Protein AF-A0A0U5CYC3-F1 (afdb_monomer_lite)

Secondary structure (DSSP, 8-state):
--STTSTTTGGGGS------------------------------------------S-PPPSS-SS-GGG---------HHHHHHHHHIIIIIIHHHHHHTT-----HHHHHHHHHHHHHH-HHHHHHHHHHHHHH-

Structure (mmCIF, N/CA/C/O backbone):
data_AF-A0A0U5CYC3-F1
#
_entry.id   AF-A0A0U5CYC3-F1
#
loop_
_atom_site.group_PDB
_atom_site.id
_atom_site.type_symbol
_atom_site.label_atom_id
_atom_site.label_alt_id
_atom_site.label_comp_id
_atom_site.label_asym_id
_atom_site.label_entity_id
_atom_site.label_seq_id
_atom_site.pdbx_PDB_ins_code
_atom_site.Cartn_x
_atom_site.Cartn_y
_atom_site.Cartn_z
_atom_site.occupancy
_atom_site.B_iso_or_equiv
_atom_site.auth_seq_id
_atom_site.auth_comp_id
_atom_site.auth_asym_id
_atom_site.auth_atom_id
_atom_site.pdbx_PDB_model_num
ATOM 1 N N . MET A 1 1 ? 48.737 21.203 26.910 1.00 47.34 1 MET A N 1
ATOM 2 C CA . MET A 1 1 ? 47.838 21.529 25.785 1.00 47.34 1 MET A CA 1
ATOM 3 C C . MET A 1 1 ? 46.662 20.563 25.917 1.00 47.34 1 MET A C 1
ATOM 5 O O . MET A 1 1 ? 46.818 19.430 25.507 1.00 47.34 1 MET A O 1
ATOM 9 N N . GLY A 1 2 ? 45.576 20.788 26.654 1.00 47.88 2 GLY A N 1
ATOM 10 C CA . GLY A 1 2 ? 44.875 21.997 27.093 1.00 47.88 2 GLY A CA 1
ATOM 11 C C . GLY A 1 2 ? 43.436 21.852 26.578 1.00 47.88 2 GLY A C 1
ATOM 12 O O . GLY A 1 2 ? 43.182 22.268 25.459 1.00 47.88 2 GLY A O 1
ATOM 13 N N . PHE A 1 3 ? 42.560 21.169 27.328 1.00 54.91 3 PHE A N 1
ATOM 14 C CA . PHE A 1 3 ? 41.141 20.923 26.989 1.00 54.91 3 PHE A CA 1
ATOM 15 C C . PHE A 1 3 ? 40.224 22.101 27.403 1.00 54.91 3 PHE A C 1
ATOM 17 O O . PHE A 1 3 ? 39.009 21.955 27.438 1.00 54.91 3 PHE A O 1
ATOM 24 N N . ASP A 1 4 ? 40.805 23.266 27.699 1.00 60.38 4 ASP A N 1
ATOM 25 C CA . ASP A 1 4 ? 40.135 24.472 28.212 1.00 60.38 4 ASP A CA 1
ATOM 26 C C . ASP A 1 4 ? 39.399 25.321 27.151 1.00 60.38 4 ASP A C 1
ATOM 28 O O . ASP A 1 4 ? 38.759 26.304 27.502 1.00 60.38 4 ASP A O 1
ATOM 32 N N . ASP A 1 5 ? 39.467 24.988 25.857 1.00 59.94 5 ASP A N 1
ATOM 33 C CA . ASP A 1 5 ? 38.936 25.866 24.788 1.00 59.94 5 ASP A CA 1
ATOM 34 C C . ASP A 1 5 ? 37.499 25.528 24.330 1.00 59.94 5 ASP A C 1
ATOM 36 O O . ASP A 1 5 ? 36.945 26.185 23.455 1.00 59.94 5 ASP A O 1
ATOM 40 N N . LEU A 1 6 ? 36.859 24.505 24.913 1.00 55.47 6 LEU A N 1
ATOM 41 C CA . LEU A 1 6 ? 35.467 24.136 24.588 1.00 55.47 6 LEU A CA 1
ATOM 42 C C . LEU A 1 6 ? 34.425 24.794 25.509 1.00 55.47 6 LEU A C 1
ATOM 44 O O . LEU A 1 6 ? 33.281 24.965 25.098 1.00 55.47 6 LEU A O 1
ATOM 48 N N . GLU A 1 7 ? 34.811 25.226 26.711 1.00 56.22 7 GLU A N 1
ATOM 49 C CA . GLU A 1 7 ? 33.903 25.863 27.682 1.00 56.22 7 GLU A CA 1
ATOM 50 C C . GLU A 1 7 ? 33.630 27.347 27.349 1.00 56.22 7 GLU A C 1
ATOM 52 O O . GLU A 1 7 ? 32.586 27.902 27.693 1.00 56.22 7 GLU A O 1
ATOM 57 N N . ALA A 1 8 ? 34.522 27.988 26.584 1.00 57.00 8 ALA A N 1
ATOM 58 C CA . ALA A 1 8 ? 34.384 29.388 26.174 1.00 57.00 8 ALA A CA 1
ATOM 59 C C . ALA A 1 8 ? 33.273 29.623 25.128 1.00 57.00 8 ALA A C 1
ATOM 61 O O . ALA A 1 8 ? 32.758 30.736 25.012 1.00 57.00 8 ALA A O 1
ATOM 62 N N . ALA A 1 9 ? 32.869 28.591 24.378 1.00 56.56 9 ALA A N 1
ATOM 63 C CA . ALA A 1 9 ? 31.814 28.716 23.371 1.00 56.56 9 ALA A CA 1
ATOM 64 C C . ALA A 1 9 ? 30.399 28.741 23.984 1.00 56.56 9 ALA A C 1
ATOM 66 O O . ALA A 1 9 ? 29.501 29.375 23.421 1.00 56.56 9 ALA A O 1
ATOM 67 N N . GLU A 1 10 ? 30.196 28.117 25.149 1.00 55.03 10 GLU A N 1
ATOM 68 C CA . GLU A 1 10 ? 28.875 28.027 25.790 1.00 55.03 10 GLU A CA 1
ATOM 69 C C . GLU A 1 10 ? 28.489 29.294 26.572 1.00 55.03 10 GLU A C 1
ATOM 71 O O . GLU A 1 10 ? 27.309 29.633 26.644 1.00 55.03 10 GLU A O 1
ATOM 76 N N . GLN A 1 11 ? 29.458 30.073 27.064 1.00 54.09 11 GLN A N 1
ATOM 77 C CA . GLN A 1 11 ? 29.188 31.295 27.843 1.00 54.09 11 GLN A CA 1
ATOM 78 C C . GLN A 1 11 ? 28.727 32.501 27.001 1.00 54.09 11 GLN A C 1
ATOM 80 O O . GLN A 1 11 ? 28.305 33.512 27.552 1.00 54.09 11 GLN A O 1
ATOM 85 N N . SER A 1 12 ? 28.747 32.415 25.665 1.00 52.41 12 SER A N 1
ATOM 86 C CA . SER A 1 12 ? 28.387 33.541 24.781 1.00 52.41 12 SER A CA 1
ATOM 87 C C . SER A 1 12 ? 26.890 33.675 24.452 1.00 52.41 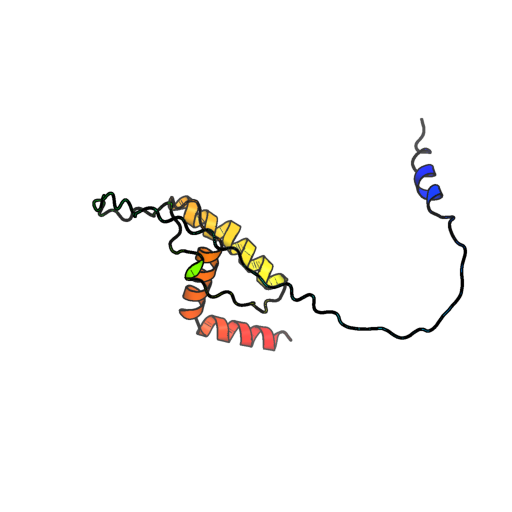12 SER A C 1
ATOM 89 O O . SER A 1 12 ? 26.505 34.590 23.724 1.00 52.41 12 SER A O 1
ATOM 91 N N . ARG A 1 13 ? 26.027 32.787 24.969 1.00 52.16 13 ARG A N 1
ATOM 92 C CA . ARG A 1 13 ? 24.574 32.806 24.693 1.00 52.16 13 ARG A CA 1
ATOM 93 C C . ARG A 1 13 ? 23.695 33.244 25.869 1.00 52.16 13 ARG A C 1
ATOM 95 O O . ARG A 1 13 ? 22.485 33.314 25.689 1.00 52.16 13 ARG A O 1
ATOM 102 N N . ALA A 1 14 ? 24.273 33.534 27.035 1.00 55.47 14 ALA A N 1
ATOM 103 C CA . ALA A 1 14 ? 23.509 33.703 28.274 1.00 55.47 14 ALA A CA 1
ATOM 104 C C . ALA A 1 14 ? 23.123 35.150 28.644 1.00 55.47 14 ALA A C 1
ATOM 106 O O . ALA A 1 14 ? 22.411 35.321 29.622 1.00 55.47 14 ALA A O 1
ATOM 107 N N . ASP A 1 15 ? 23.503 36.177 27.875 1.00 49.62 15 ASP A N 1
ATOM 108 C CA . ASP A 1 15 ? 23.196 37.574 28.232 1.00 49.62 15 ASP A CA 1
ATOM 109 C C . ASP A 1 15 ? 22.600 38.363 27.056 1.00 49.62 15 ASP A C 1
ATOM 111 O O . ASP A 1 15 ? 23.293 39.103 26.353 1.00 49.62 15 ASP A O 1
ATOM 115 N N . ARG A 1 16 ? 21.287 38.204 26.848 1.00 50.62 16 ARG A N 1
ATOM 116 C CA . ARG A 1 16 ? 20.398 39.223 26.255 1.00 50.62 16 ARG A CA 1
ATOM 117 C C . ARG A 1 16 ? 18.989 39.084 26.842 1.00 50.62 16 ARG A C 1
ATOM 119 O O . ARG A 1 16 ? 18.065 38.677 26.146 1.00 50.62 16 ARG A O 1
ATOM 126 N N . ASP A 1 17 ? 18.849 39.443 28.110 1.00 49.03 17 ASP A N 1
ATOM 127 C CA . ASP A 1 17 ? 17.580 39.909 28.675 1.00 49.03 17 ASP A CA 1
ATOM 128 C C . ASP A 1 17 ? 17.522 41.441 28.534 1.00 49.03 17 ASP A C 1
ATOM 130 O O . ASP A 1 17 ? 18.517 42.090 28.852 1.00 49.03 17 ASP A O 1
ATOM 134 N N . ASP A 1 18 ? 16.412 42.001 28.026 1.00 46.12 18 ASP A N 1
ATOM 135 C CA . ASP A 1 18 ? 15.698 43.145 28.646 1.00 46.12 18 ASP A CA 1
ATOM 136 C C . ASP A 1 18 ? 14.386 43.489 27.884 1.00 46.12 18 ASP A C 1
ATOM 138 O O . ASP A 1 18 ? 14.383 44.119 26.826 1.00 46.12 18 ASP A O 1
ATOM 142 N N . GLU A 1 19 ? 13.282 42.958 28.415 1.00 49.22 19 GLU A N 1
ATOM 143 C CA . GLU A 1 19 ? 11.947 43.541 28.672 1.00 49.22 19 GLU A CA 1
ATOM 144 C C . GLU A 1 19 ? 11.371 44.691 27.800 1.00 49.22 19 GLU A C 1
ATOM 146 O O . GLU A 1 19 ? 11.870 45.815 27.788 1.00 49.22 19 GLU A O 1
ATOM 151 N N . SER A 1 20 ? 10.147 44.500 27.267 1.00 40.47 20 SER A N 1
ATOM 152 C CA . SER A 1 20 ? 9.128 45.570 27.294 1.00 40.47 20 SER A CA 1
ATOM 153 C C . SER A 1 20 ? 7.679 45.082 27.116 1.00 40.47 20 SER A C 1
ATOM 155 O O . SER A 1 20 ? 7.290 44.623 26.049 1.00 40.47 20 SER A O 1
ATOM 157 N N . SER A 1 21 ? 6.898 45.302 28.179 1.00 42.78 21 SER A N 1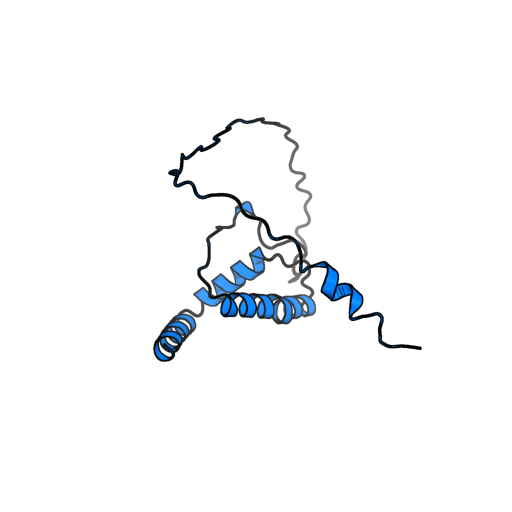
ATOM 158 C CA . SER A 1 21 ? 5.520 45.821 28.219 1.00 42.78 21 SER A CA 1
ATOM 159 C C . SER A 1 21 ? 4.371 45.067 27.531 1.00 42.78 21 SER A C 1
ATOM 161 O O . SER A 1 21 ? 4.325 44.872 26.323 1.00 42.78 21 SER A O 1
ATOM 163 N N . GLY A 1 22 ? 3.345 44.780 28.340 1.00 45.22 22 GLY A N 1
ATOM 164 C CA . GLY A 1 22 ? 2.071 44.207 27.919 1.00 45.22 22 GLY A CA 1
ATOM 165 C C . GLY A 1 22 ? 1.218 45.094 27.006 1.00 45.22 22 GLY A C 1
ATOM 166 O O . GLY A 1 22 ? 1.406 46.307 26.906 1.00 45.22 22 GLY A O 1
ATOM 167 N N . GLY A 1 23 ? 0.233 44.443 26.390 1.00 40.00 23 GLY A N 1
ATOM 168 C CA . GLY A 1 23 ? -0.794 45.054 25.557 1.00 40.00 23 GLY A CA 1
ATOM 169 C C . GLY A 1 23 ? -1.710 43.985 24.966 1.00 40.00 23 GLY A C 1
ATOM 170 O O . GLY A 1 23 ? -1.372 43.353 23.975 1.00 40.00 23 GLY A O 1
ATOM 171 N N . ASP A 1 24 ? -2.850 43.782 25.617 1.00 50.78 24 ASP A N 1
ATOM 172 C CA . ASP A 1 24 ? -4.057 43.162 25.070 1.00 50.78 24 ASP A CA 1
ATOM 173 C C . ASP A 1 24 ? -4.494 43.915 23.799 1.00 50.78 24 ASP A C 1
ATOM 175 O O . ASP A 1 24 ? -4.813 45.098 23.903 1.00 50.78 24 ASP A O 1
ATOM 179 N N . VAL A 1 25 ? -4.471 43.268 22.621 1.00 52.56 25 VAL A N 1
ATOM 180 C CA . VAL A 1 25 ? -5.257 43.677 21.440 1.00 52.56 25 VAL A CA 1
ATOM 181 C C . VAL A 1 25 ? -5.627 42.450 20.585 1.00 52.56 25 VAL A C 1
ATOM 183 O O . VAL A 1 25 ? -4.773 41.755 20.044 1.00 52.56 25 VAL A O 1
ATOM 186 N N . GLU A 1 26 ? -6.938 42.234 20.525 1.00 48.91 26 GLU A N 1
ATOM 187 C CA . GLU A 1 26 ? -7.816 41.500 19.598 1.00 48.91 26 GLU A CA 1
ATOM 188 C C . GLU A 1 26 ? -7.282 41.160 18.175 1.00 48.91 26 GLU A C 1
ATOM 190 O O . GLU A 1 26 ? -6.510 41.933 17.604 1.00 48.91 26 GLU A O 1
ATOM 195 N N . PRO A 1 27 ? -7.724 40.043 17.548 1.00 56.12 27 PRO A N 1
ATOM 196 C CA . PRO A 1 27 ? -7.312 39.667 16.194 1.00 56.12 27 PRO A CA 1
ATOM 197 C C . PRO A 1 27 ? -8.178 40.339 15.110 1.00 56.12 27 PRO A C 1
ATOM 199 O O . PRO A 1 27 ? -9.403 40.240 15.180 1.00 56.12 27 PRO A O 1
ATOM 202 N N . PRO A 1 28 ? -7.583 40.911 14.047 1.00 49.06 28 PRO A N 1
ATOM 203 C CA . PRO A 1 28 ? -8.268 41.117 12.775 1.00 49.06 28 PRO A CA 1
ATOM 204 C C . PRO A 1 28 ? -7.734 40.117 11.732 1.00 49.06 28 PRO A C 1
ATOM 206 O O . PRO A 1 28 ? -6.531 39.942 11.572 1.00 49.06 28 PRO A O 1
ATOM 209 N N . GLU A 1 29 ? -8.577 39.229 11.218 1.00 42.53 29 GLU A N 1
ATOM 210 C CA . GLU A 1 29 ? -9.419 39.384 10.021 1.00 42.53 29 GLU A CA 1
ATOM 211 C C . GLU A 1 29 ? -8.796 38.718 8.781 1.00 42.53 29 GLU A C 1
ATOM 213 O O . GLU A 1 29 ? -7.721 39.049 8.297 1.00 42.53 29 GLU A O 1
ATOM 218 N N . THR A 1 30 ? -9.542 37.720 8.319 1.00 49.53 30 THR A N 1
ATOM 219 C CA . THR A 1 30 ? -9.548 37.030 7.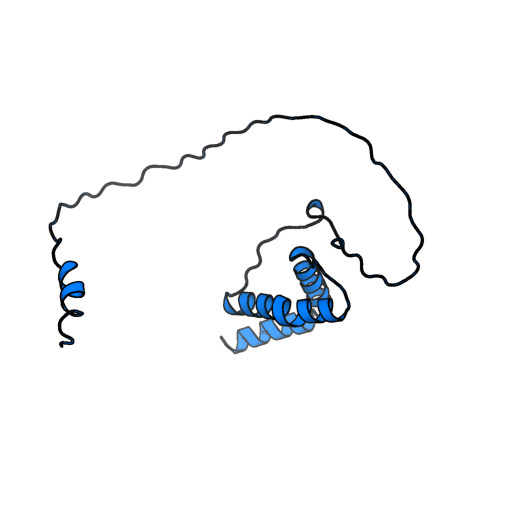034 1.00 49.53 30 THR A CA 1
ATOM 220 C C . THR A 1 30 ? -9.265 37.932 5.827 1.00 49.53 30 THR A C 1
ATOM 222 O O . THR A 1 30 ? -10.012 38.875 5.587 1.00 49.53 30 THR A O 1
ATOM 225 N N . GLU A 1 31 ? -8.334 37.526 4.962 1.00 51.41 31 GLU A N 1
ATOM 226 C CA . GLU A 1 31 ? -8.341 37.904 3.542 1.00 51.41 31 GLU A CA 1
ATOM 227 C C . GLU A 1 31 ? -8.181 36.646 2.667 1.00 51.41 31 GLU A C 1
ATOM 229 O O . GLU A 1 31 ? -7.168 35.950 2.768 1.00 51.41 31 GLU A O 1
ATOM 234 N N . PRO A 1 32 ? -9.169 36.305 1.817 1.00 50.62 32 PRO A N 1
ATOM 235 C CA . PRO A 1 32 ? -8.984 35.352 0.736 1.00 50.62 32 PRO A CA 1
ATOM 236 C C . PRO A 1 32 ? -8.497 36.105 -0.509 1.00 50.62 32 PRO A C 1
ATOM 238 O O . PRO A 1 32 ? -9.296 36.765 -1.176 1.00 50.62 32 PRO A O 1
ATOM 241 N N . ASP A 1 33 ? -7.213 35.994 -0.863 1.00 39.19 33 ASP A N 1
ATOM 242 C CA . ASP A 1 33 ? -6.761 36.462 -2.179 1.00 39.19 33 ASP A CA 1
ATOM 243 C C . ASP A 1 33 ? -7.134 35.424 -3.241 1.00 39.19 33 ASP A C 1
ATOM 245 O O . ASP A 1 33 ? -6.443 34.440 -3.511 1.00 39.19 33 ASP A O 1
ATOM 249 N N . ALA A 1 34 ? -8.325 35.632 -3.790 1.00 49.38 34 ALA A N 1
ATOM 250 C CA . ALA A 1 34 ? -8.748 35.065 -5.047 1.00 49.38 34 ALA A CA 1
ATOM 251 C C . ALA A 1 34 ? -8.231 35.956 -6.182 1.00 49.38 34 ALA A C 1
ATOM 253 O O . ALA A 1 34 ? -8.890 36.923 -6.565 1.00 49.38 34 ALA A O 1
ATOM 254 N N . THR A 1 35 ? -7.115 35.577 -6.799 1.00 50.97 35 THR A N 1
ATOM 255 C CA . THR A 1 35 ? -6.7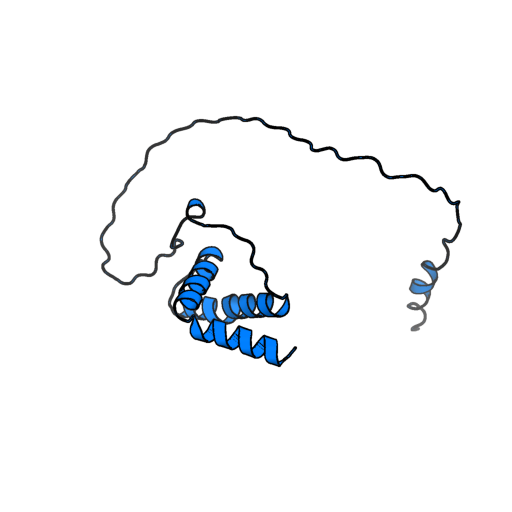57 36.049 -8.140 1.00 50.97 35 THR A CA 1
ATOM 256 C C . THR A 1 35 ? -6.845 34.909 -9.151 1.00 50.97 35 THR A C 1
ATOM 258 O O . THR A 1 35 ? -5.959 34.088 -9.362 1.00 50.97 35 THR A O 1
ATOM 261 N N . ARG A 1 36 ? -8.027 34.876 -9.765 1.00 45.31 36 ARG A N 1
ATOM 262 C CA . ARG A 1 36 ? -8.410 34.179 -10.991 1.00 45.31 36 ARG A CA 1
ATOM 263 C C . ARG A 1 36 ? -7.870 34.939 -12.209 1.00 45.31 36 ARG A C 1
ATOM 265 O O . ARG A 1 36 ? -8.095 36.142 -12.267 1.00 45.31 36 ARG A O 1
ATOM 272 N N . SER A 1 37 ? -7.289 34.209 -13.170 1.00 42.28 37 SER A N 1
ATOM 273 C CA . SER A 1 37 ? -7.411 34.315 -14.652 1.00 42.28 37 SER A CA 1
ATOM 274 C C . SER A 1 37 ? -6.072 34.033 -15.351 1.00 42.28 37 SER A C 1
ATOM 276 O O . SER A 1 37 ? -5.103 34.734 -15.106 1.00 42.28 37 SER A O 1
ATOM 278 N N . THR A 1 38 ? -5.915 32.886 -16.025 1.00 44.12 38 THR A N 1
ATOM 279 C CA . THR A 1 38 ? -6.249 32.553 -17.439 1.00 44.12 38 THR A CA 1
ATOM 280 C C . THR A 1 38 ? -5.333 33.192 -18.482 1.00 44.12 38 THR A C 1
ATOM 282 O O . THR A 1 38 ? -5.544 34.347 -18.827 1.00 44.12 38 THR A O 1
ATOM 285 N N . ASP A 1 39 ? -4.447 32.370 -19.043 1.00 38.19 39 ASP A N 1
ATOM 286 C CA . ASP A 1 39 ? -3.945 32.386 -20.429 1.00 38.19 39 ASP A CA 1
ATOM 287 C C . ASP A 1 39 ? -3.459 30.933 -20.662 1.00 38.19 39 ASP A C 1
ATOM 289 O O . ASP A 1 39 ? -2.616 30.459 -19.908 1.00 38.19 39 ASP A O 1
ATOM 293 N N . ALA A 1 40 ? -4.113 30.030 -21.399 1.00 47.50 40 ALA A N 1
ATOM 294 C CA . ALA A 1 40 ? -4.674 30.070 -22.751 1.00 47.50 40 ALA A CA 1
ATOM 295 C C . ALA A 1 40 ? -3.624 30.202 -23.868 1.00 47.50 40 ALA A C 1
ATOM 297 O O . ALA A 1 40 ? -3.806 30.998 -24.779 1.00 47.50 40 ALA A O 1
ATOM 298 N N . ASP A 1 41 ? -2.596 29.347 -23.851 1.00 39.84 41 ASP A N 1
ATOM 299 C CA . ASP A 1 41 ? -1.808 29.059 -25.053 1.00 39.84 41 ASP A CA 1
ATOM 300 C C . ASP A 1 41 ? -2.237 27.726 -25.680 1.00 39.84 41 ASP A C 1
ATOM 302 O O . ASP A 1 41 ? -1.954 26.625 -25.204 1.00 39.84 41 ASP A O 1
ATOM 306 N N . ASP A 1 42 ? -2.985 27.903 -26.762 1.00 45.22 42 ASP A N 1
ATOM 307 C CA . ASP A 1 42 ? -3.349 26.953 -27.798 1.00 45.22 42 ASP A CA 1
ATOM 308 C C . ASP A 1 42 ? -2.128 26.689 -28.693 1.00 45.22 42 ASP A C 1
ATOM 310 O O . ASP A 1 42 ? -1.595 27.609 -29.315 1.00 45.22 42 ASP A O 1
ATOM 314 N N . ALA A 1 43 ? -1.684 25.435 -28.782 1.00 45.72 43 ALA A N 1
ATOM 315 C CA . ALA A 1 43 ? -0.867 24.981 -29.902 1.00 45.72 43 ALA A CA 1
ATOM 316 C C . ALA A 1 43 ? -1.040 23.473 -30.113 1.00 45.72 43 ALA A C 1
ATOM 318 O O . ALA A 1 43 ? -0.367 22.637 -29.514 1.00 45.72 43 ALA A O 1
ATOM 319 N N . ALA A 1 44 ? -1.972 23.146 -31.002 1.00 47.12 44 ALA A N 1
ATOM 320 C CA . ALA A 1 44 ? -2.146 21.829 -31.589 1.00 47.12 44 ALA A CA 1
ATOM 321 C C . ALA A 1 44 ? -0.861 21.321 -32.274 1.00 47.12 44 ALA A C 1
ATOM 323 O O . ALA A 1 44 ? -0.221 22.064 -33.021 1.00 47.12 44 ALA A O 1
ATOM 324 N N . SER A 1 45 ? -0.545 20.032 -32.113 1.00 44.41 45 SER A N 1
ATOM 325 C CA . SER A 1 45 ? 0.193 19.231 -33.103 1.00 44.41 45 SER A CA 1
ATOM 326 C C . SER A 1 45 ? -0.034 17.728 -32.876 1.00 44.41 45 SER A C 1
ATOM 328 O O . SER A 1 45 ? 0.464 17.153 -31.919 1.00 44.41 45 SER A O 1
ATOM 330 N N . ASP A 1 46 ? -0.863 17.177 -33.766 1.00 43.12 46 ASP A N 1
ATOM 331 C CA . ASP A 1 46 ? -0.964 15.821 -34.338 1.00 43.12 46 ASP A CA 1
ATOM 332 C C . ASP A 1 46 ? -0.386 14.582 -33.597 1.00 43.12 46 ASP A C 1
ATOM 334 O O . ASP A 1 46 ? 0.803 14.548 -33.272 1.00 43.12 46 ASP A O 1
ATOM 338 N N . PRO A 1 47 ? -1.176 13.497 -33.431 1.00 44.66 47 PRO A N 1
ATOM 339 C CA . PRO A 1 47 ? -0.690 12.225 -32.913 1.00 44.66 47 PRO A CA 1
ATOM 340 C C . PRO A 1 47 ? 0.015 11.422 -34.017 1.00 44.66 47 PRO A C 1
ATOM 342 O O . PRO A 1 47 ? -0.623 10.795 -34.865 1.00 44.66 47 PRO A O 1
ATOM 345 N N . ALA A 1 48 ? 1.346 11.362 -33.965 1.00 44.06 48 ALA A N 1
ATOM 346 C CA . ALA A 1 48 ? 2.100 10.347 -34.693 1.00 44.06 48 ALA A CA 1
ATOM 347 C C . ALA A 1 48 ? 1.872 8.975 -34.032 1.00 44.06 48 ALA A C 1
ATOM 349 O O . ALA A 1 48 ? 2.618 8.546 -33.156 1.00 44.06 48 ALA A O 1
ATOM 350 N N . VAL A 1 49 ? 0.802 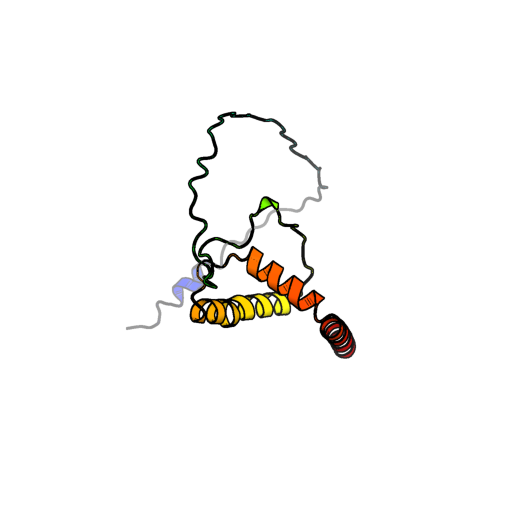8.296 -34.446 1.00 52.81 49 VAL A N 1
ATOM 351 C CA . VAL A 1 49 ? 0.576 6.869 -34.192 1.00 52.81 49 VAL A CA 1
ATOM 352 C C . VAL A 1 49 ? 1.510 6.049 -35.084 1.00 52.81 49 VAL A C 1
ATOM 354 O O . VAL A 1 49 ? 1.113 5.562 -36.141 1.00 52.81 49 VAL A O 1
ATOM 357 N N . ASP A 1 50 ? 2.774 5.920 -34.681 1.00 43.31 50 ASP A N 1
ATOM 358 C CA . ASP A 1 50 ? 3.698 4.975 -35.311 1.00 43.31 50 ASP A CA 1
ATOM 359 C C . ASP A 1 50 ? 3.576 3.617 -34.615 1.00 43.31 50 ASP A C 1
ATOM 361 O O . ASP A 1 50 ? 3.834 3.454 -33.422 1.00 43.31 50 ASP A O 1
ATOM 365 N N . GLY A 1 51 ? 3.065 2.650 -35.372 1.00 51.00 51 GLY A N 1
ATOM 366 C CA . GLY A 1 51 ? 2.746 1.323 -34.887 1.00 51.00 51 GLY A CA 1
ATOM 367 C C . GLY A 1 51 ? 3.979 0.473 -34.600 1.00 51.00 51 GLY A C 1
ATOM 368 O O . GLY A 1 51 ? 4.907 0.401 -35.399 1.00 51.00 51 GLY A O 1
ATOM 369 N N . ALA A 1 52 ? 3.894 -0.293 -33.518 1.00 44.78 52 ALA A N 1
ATOM 370 C CA . ALA A 1 52 ? 4.543 -1.593 -33.397 1.00 44.78 52 ALA A CA 1
ATOM 371 C C . ALA A 1 52 ? 3.762 -2.455 -32.396 1.00 44.78 52 ALA A C 1
ATOM 373 O O . ALA A 1 52 ? 4.185 -2.693 -31.272 1.00 44.78 52 ALA A O 1
ATOM 374 N N . ALA A 1 53 ? 2.583 -2.920 -32.811 1.00 54.16 53 ALA A N 1
ATOM 375 C CA . ALA A 1 53 ? 1.951 -4.065 -32.174 1.00 54.16 53 ALA A CA 1
ATOM 376 C C . ALA A 1 53 ? 2.594 -5.340 -32.740 1.00 54.16 53 ALA A C 1
ATOM 378 O O . ALA A 1 53 ? 2.079 -5.895 -33.704 1.00 54.16 53 ALA A O 1
ATOM 379 N N . ASP A 1 54 ? 3.728 -5.767 -32.179 1.00 50.56 54 ASP A N 1
ATOM 380 C CA . ASP A 1 54 ? 4.148 -7.175 -32.197 1.00 50.56 54 ASP A CA 1
ATOM 381 C C . ASP A 1 54 ? 5.223 -7.433 -31.129 1.00 50.56 54 ASP A C 1
ATOM 383 O O . ASP A 1 54 ? 6.409 -7.200 -31.340 1.00 50.56 54 ASP A O 1
ATOM 387 N N . SER A 1 55 ? 4.776 -7.886 -29.959 1.00 44.59 55 SER A N 1
ATOM 388 C CA . SER A 1 55 ? 5.554 -8.762 -29.083 1.00 44.59 55 SER A CA 1
ATOM 389 C C . SER A 1 55 ? 4.568 -9.430 -28.127 1.00 44.59 55 SER A C 1
ATOM 391 O O . SER A 1 55 ? 4.193 -8.897 -27.088 1.00 44.59 55 SER A O 1
ATOM 393 N N . SER A 1 56 ? 4.068 -10.607 -28.510 1.00 52.25 56 SER A N 1
ATOM 394 C CA . SER A 1 56 ? 3.428 -11.526 -27.561 1.00 52.25 56 SER A CA 1
ATOM 395 C C . SER A 1 56 ? 4.511 -12.155 -26.681 1.00 52.25 56 SER A C 1
ATOM 397 O O . SER A 1 56 ? 4.866 -13.321 -26.830 1.00 52.25 56 SER A O 1
ATOM 399 N N . GLY A 1 57 ? 5.053 -11.347 -25.779 1.00 46.50 57 GLY A N 1
ATOM 400 C CA . GLY A 1 57 ? 5.820 -11.737 -24.611 1.00 46.50 57 GLY A CA 1
ATOM 401 C C . GLY A 1 57 ? 5.229 -10.973 -23.437 1.00 46.50 57 GLY A C 1
ATOM 402 O O . GLY A 1 57 ? 4.781 -9.844 -23.603 1.00 46.50 57 GLY A O 1
ATOM 403 N N . SER A 1 58 ? 5.176 -11.584 -22.258 1.00 55.38 58 SER A N 1
ATOM 404 C CA . SER A 1 58 ? 4.861 -10.876 -21.012 1.00 55.38 58 SER A CA 1
ATOM 405 C C . SER A 1 58 ? 6.029 -9.945 -20.658 1.00 55.38 58 SER A C 1
ATOM 407 O O . SER A 1 58 ? 6.705 -10.145 -19.654 1.00 55.38 58 SER A O 1
ATOM 409 N N . GLU A 1 59 ? 6.337 -9.002 -21.541 1.00 61.84 59 GLU A N 1
ATOM 410 C CA . GLU A 1 59 ? 7.345 -7.977 -21.345 1.00 61.84 59 GLU A CA 1
ATOM 411 C C . GLU A 1 59 ? 6.686 -6.902 -20.488 1.00 61.84 59 GLU A C 1
ATOM 413 O O . GLU A 1 59 ? 5.659 -6.327 -20.850 1.00 61.84 59 GLU A O 1
ATOM 418 N N . THR A 1 60 ? 7.215 -6.710 -19.285 1.00 68.44 60 THR A N 1
ATOM 419 C CA . THR A 1 60 ? 6.788 -5.613 -18.426 1.00 68.44 60 THR A CA 1
ATOM 420 C C . THR A 1 60 ? 7.215 -4.314 -19.092 1.00 68.44 60 THR A C 1
ATOM 422 O O . THR A 1 60 ? 8.397 -4.155 -19.391 1.00 68.44 60 THR A O 1
ATOM 425 N N . SER A 1 61 ? 6.260 -3.423 -19.354 1.00 77.19 61 SER A N 1
ATOM 426 C CA . SER A 1 61 ? 6.549 -2.106 -19.924 1.00 77.19 61 SER A CA 1
ATOM 427 C C . SER A 1 61 ? 7.425 -1.289 -18.967 1.00 77.19 61 SER A C 1
ATOM 429 O O . SER A 1 61 ? 7.251 -1.381 -17.753 1.00 77.19 61 SER A O 1
ATOM 431 N N . ASP A 1 62 ? 8.346 -0.493 -19.516 1.00 76.94 62 ASP A N 1
ATOM 432 C CA . ASP A 1 62 ? 9.132 0.505 -18.768 1.00 76.94 62 ASP A CA 1
ATOM 433 C C . ASP A 1 62 ? 8.326 1.789 -18.467 1.00 76.94 62 ASP A C 1
ATOM 435 O O . ASP A 1 62 ? 8.774 2.633 -17.691 1.00 76.94 62 ASP A O 1
ATOM 439 N N . GLU A 1 63 ? 7.161 1.945 -19.103 1.00 80.88 63 GLU A N 1
ATOM 440 C CA . GLU A 1 63 ? 6.215 3.053 -18.910 1.00 80.88 63 GLU A CA 1
ATOM 441 C C . GLU A 1 63 ? 5.223 2.713 -17.778 1.00 80.88 63 GLU A C 1
ATOM 443 O O . GLU A 1 63 ? 4.779 1.558 -17.705 1.00 80.88 63 GLU A O 1
ATOM 448 N N . PRO A 1 64 ? 4.812 3.689 -16.945 1.00 82.62 64 PRO A N 1
ATOM 449 C CA . PRO A 1 64 ? 3.779 3.477 -15.936 1.00 82.62 64 PRO A CA 1
ATOM 450 C C . PRO A 1 64 ? 2.475 2.913 -16.514 1.00 82.62 64 PRO A C 1
ATOM 452 O O . PRO A 1 64 ? 2.054 3.258 -17.616 1.00 82.62 64 PRO A O 1
ATOM 455 N N . ALA A 1 65 ? 1.774 2.100 -15.729 1.00 85.62 65 ALA A N 1
ATOM 456 C CA . ALA A 1 65 ? 0.550 1.418 -16.138 1.00 85.62 65 ALA A CA 1
ATOM 457 C C . ALA A 1 65 ? -0.633 2.361 -16.427 1.00 85.62 65 ALA A C 1
ATOM 459 O O . ALA A 1 65 ? -1.587 1.949 -17.090 1.00 85.62 65 ALA A O 1
ATOM 460 N N . PHE A 1 66 ? -0.608 3.590 -15.904 1.00 86.50 66 PHE A N 1
ATOM 461 C CA . PHE A 1 66 ? -1.640 4.603 -16.126 1.00 86.50 66 PHE A CA 1
ATOM 462 C C . PHE A 1 66 ? -1.131 6.033 -15.878 1.00 86.50 66 PHE A C 1
ATOM 464 O O . PHE A 1 66 ? -0.160 6.275 -15.144 1.00 86.50 66 PHE A O 1
ATOM 471 N N . GLU A 1 67 ? -1.836 6.990 -16.478 1.00 83.12 67 GLU A N 1
ATOM 472 C CA . GLU A 1 67 ? -1.555 8.423 -16.397 1.00 83.12 67 GLU A CA 1
ATOM 473 C C . GLU A 1 67 ? -2.049 9.054 -15.090 1.00 83.12 67 GLU A C 1
ATOM 475 O O . GLU A 1 67 ? -2.917 8.527 -14.394 1.00 83.12 67 GLU A O 1
ATOM 480 N N . TYR A 1 68 ? -1.515 10.229 -14.751 1.00 79.81 68 TYR A N 1
ATOM 481 C CA . TYR A 1 68 ? -1.924 10.966 -13.549 1.00 79.81 68 TYR A CA 1
ATOM 482 C C . TYR A 1 68 ? -3.379 11.462 -13.590 1.00 79.81 68 TYR A C 1
ATOM 484 O O . TYR A 1 68 ? -4.004 11.584 -12.534 1.00 79.81 68 TYR A O 1
ATOM 492 N N . ASP A 1 69 ? -3.922 11.721 -14.782 1.00 81.00 69 ASP A N 1
ATOM 493 C CA . ASP A 1 69 ? -5.291 12.224 -14.964 1.00 81.00 69 ASP A CA 1
ATOM 494 C C . ASP A 1 69 ? -6.368 11.183 -14.607 1.00 81.00 69 ASP A C 1
ATOM 496 O O . ASP A 1 69 ? -7.497 11.546 -14.269 1.00 81.00 69 ASP A O 1
ATOM 500 N N . ASP A 1 70 ? -6.007 9.896 -14.589 1.00 84.06 70 ASP A N 1
ATOM 501 C CA . ASP A 1 70 ? -6.906 8.789 -14.242 1.00 84.06 70 ASP A CA 1
ATOM 502 C C . ASP A 1 70 ? -6.949 8.496 -12.728 1.00 84.06 70 ASP A C 1
ATOM 504 O O . ASP A 1 70 ? -7.603 7.551 -12.274 1.00 84.06 70 ASP A O 1
ATOM 508 N N . VAL A 1 71 ? -6.268 9.305 -11.907 1.00 87.38 71 VAL A N 1
ATOM 509 C CA . VAL A 1 71 ? -6.097 9.042 -10.473 1.00 87.38 71 VAL A CA 1
ATOM 510 C C . VAL A 1 71 ? -7.076 9.838 -9.619 1.00 87.38 71 VAL A C 1
ATOM 512 O O . VAL A 1 71 ? -7.150 11.066 -9.662 1.00 87.38 71 VAL A O 1
ATOM 515 N N . LYS A 1 72 ? -7.763 9.141 -8.707 1.00 87.62 72 LYS A N 1
ATOM 516 C CA . LYS A 1 72 ? -8.516 9.787 -7.628 1.00 87.62 72 LYS A CA 1
ATOM 517 C C . LYS A 1 72 ? -7.603 10.097 -6.442 1.00 87.62 72 LYS A C 1
ATOM 519 O O . LYS A 1 72 ? -7.292 9.217 -5.644 1.00 87.62 72 LYS A O 1
ATOM 524 N N . GLN A 1 73 ? -7.246 11.367 -6.272 1.00 89.44 73 GLN A N 1
ATOM 525 C CA . GLN A 1 73 ? -6.497 11.829 -5.102 1.00 89.44 73 GLN A CA 1
ATOM 526 C C . GLN A 1 73 ? -7.431 11.990 -3.893 1.00 89.44 73 GLN A C 1
ATOM 528 O O . GLN A 1 73 ? -8.370 12.787 -3.919 1.00 89.44 73 GLN A O 1
ATOM 533 N N . ALA A 1 74 ? -7.189 11.222 -2.830 1.00 88.00 74 ALA A N 1
ATOM 534 C CA . ALA A 1 74 ? -7.937 11.306 -1.579 1.00 88.00 74 ALA A CA 1
ATOM 535 C C . ALA A 1 74 ? -6.990 11.176 -0.373 1.00 88.00 74 ALA A C 1
ATOM 537 O O . ALA A 1 74 ? -6.059 10.371 -0.425 1.00 88.00 74 ALA A O 1
ATOM 538 N N . PRO A 1 75 ? -7.211 11.938 0.715 1.00 89.06 75 PRO A N 1
ATOM 539 C CA . PRO A 1 75 ? -6.401 11.818 1.921 1.00 89.06 75 PRO A CA 1
ATOM 540 C C . PRO A 1 75 ? -6.691 10.500 2.655 1.00 89.06 75 PRO A C 1
ATOM 542 O O . PRO A 1 75 ? -7.851 10.106 2.795 1.00 89.06 75 PRO A O 1
ATOM 545 N N . LEU A 1 76 ? -5.640 9.849 3.164 1.00 90.81 76 LEU A N 1
ATOM 546 C CA . LEU A 1 76 ? -5.734 8.660 4.014 1.00 90.81 76 LEU A CA 1
ATOM 547 C C . LEU A 1 76 ? -5.433 9.028 5.473 1.00 90.81 76 LEU A C 1
ATOM 549 O O . LEU A 1 76 ? -4.413 9.647 5.768 1.00 90.81 76 LEU A O 1
ATOM 553 N N . TYR A 1 77 ? -6.303 8.617 6.396 1.00 92.19 77 TYR A N 1
ATOM 554 C CA . TYR A 1 77 ? -6.122 8.839 7.834 1.00 92.19 77 TYR A CA 1
ATOM 555 C C . TYR A 1 77 ? -5.361 7.676 8.474 1.00 92.19 77 TYR A C 1
ATOM 557 O O . TYR A 1 77 ? -5.945 6.842 9.164 1.00 92.19 77 TYR A O 1
ATOM 565 N N . ALA A 1 78 ? -4.057 7.611 8.228 1.00 92.56 78 ALA A N 1
ATOM 566 C CA . ALA A 1 78 ? -3.175 6.638 8.860 1.00 92.56 78 ALA A CA 1
ATOM 567 C C . ALA A 1 78 ? -2.451 7.254 10.065 1.00 92.56 78 ALA A C 1
ATOM 569 O O . ALA A 1 78 ? -2.100 8.436 10.063 1.00 92.56 78 ALA A O 1
ATOM 570 N N . ARG A 1 79 ? -2.195 6.439 11.094 1.00 95.19 79 ARG A N 1
ATOM 571 C CA . ARG A 1 79 ? -1.234 6.802 12.143 1.00 95.19 79 ARG A CA 1
ATOM 572 C C . ARG A 1 79 ? 0.180 6.884 11.539 1.00 95.19 79 ARG A C 1
ATOM 574 O O . ARG A 1 79 ? 0.462 6.101 10.629 1.00 95.19 79 ARG A O 1
ATOM 581 N N . PRO A 1 80 ? 1.077 7.755 12.043 1.00 95.94 80 PRO A N 1
ATOM 582 C CA . PRO A 1 80 ? 2.425 7.906 11.490 1.00 95.94 80 PRO A CA 1
ATOM 583 C C . PRO A 1 80 ? 3.204 6.591 11.422 1.00 95.94 80 PRO A C 1
ATOM 585 O O . PRO A 1 80 ? 3.896 6.338 10.442 1.00 95.94 80 PRO A O 1
ATOM 588 N N . GLU A 1 81 ? 3.049 5.731 12.431 1.00 95.06 81 GLU A N 1
ATOM 589 C CA . GLU A 1 81 ? 3.746 4.446 12.484 1.00 95.06 81 GLU A CA 1
ATOM 590 C C . GLU A 1 81 ? 3.271 3.496 11.376 1.00 95.06 81 GLU A C 1
ATOM 592 O O . GLU A 1 81 ? 4.083 2.834 10.737 1.00 95.06 81 GLU A O 1
ATOM 597 N N . ALA A 1 82 ? 1.961 3.467 11.111 1.00 95.38 82 ALA A N 1
ATOM 598 C CA . ALA A 1 82 ? 1.381 2.644 10.052 1.00 95.38 82 ALA A CA 1
ATOM 599 C C . ALA A 1 82 ? 1.737 3.173 8.655 1.00 95.38 82 ALA A C 1
ATOM 601 O O . ALA A 1 82 ? 1.978 2.385 7.745 1.00 95.38 82 ALA A O 1
ATOM 602 N N . TRP A 1 83 ? 1.794 4.499 8.490 1.00 95.38 83 TRP A N 1
ATOM 603 C CA . TRP A 1 83 ? 2.218 5.119 7.235 1.00 95.38 83 TRP A CA 1
ATOM 604 C C . TRP A 1 83 ? 3.675 4.780 6.906 1.00 95.38 83 TRP A C 1
ATOM 606 O O . TRP A 1 83 ? 3.956 4.307 5.809 1.00 95.38 83 TRP A O 1
ATOM 616 N N . ALA A 1 84 ? 4.582 4.947 7.874 1.00 96.50 84 ALA A N 1
ATOM 617 C CA . ALA A 1 84 ? 5.994 4.619 7.696 1.00 96.50 84 ALA A CA 1
ATOM 618 C C . ALA A 1 84 ? 6.205 3.126 7.404 1.00 96.50 84 ALA A C 1
ATOM 620 O O . ALA A 1 84 ? 6.950 2.783 6.494 1.00 96.50 84 ALA A O 1
ATOM 621 N N . ALA A 1 85 ? 5.498 2.240 8.115 1.00 96.62 85 ALA A N 1
ATOM 622 C CA . ALA A 1 85 ? 5.581 0.802 7.869 1.00 96.62 85 ALA A CA 1
ATOM 623 C C . ALA A 1 85 ? 5.137 0.417 6.446 1.00 96.62 85 ALA A C 1
ATOM 625 O O . ALA A 1 85 ? 5.729 -0.475 5.841 1.00 96.62 85 ALA A O 1
ATOM 626 N N . LEU A 1 86 ? 4.111 1.086 5.904 1.00 95.88 86 LEU A N 1
ATOM 627 C CA . LEU A 1 86 ? 3.690 0.880 4.520 1.00 95.88 86 LEU A CA 1
ATOM 628 C C . LEU A 1 86 ? 4.754 1.372 3.531 1.00 95.88 86 LEU A C 1
ATOM 630 O O . LEU A 1 86 ? 5.070 0.647 2.593 1.00 95.88 86 LEU A O 1
ATOM 634 N N . GLU A 1 87 ? 5.304 2.575 3.726 1.00 95.56 87 GLU A N 1
ATOM 635 C CA . GLU A 1 87 ? 6.353 3.113 2.846 1.00 95.56 87 GLU A CA 1
ATOM 636 C C . GLU A 1 87 ? 7.604 2.225 2.847 1.00 95.56 87 GLU A C 1
ATOM 638 O O . GLU A 1 87 ? 8.093 1.873 1.777 1.00 95.56 87 GLU A O 1
ATOM 643 N N . ASP A 1 88 ? 8.048 1.764 4.019 1.00 96.94 88 ASP A N 1
ATOM 644 C CA . ASP A 1 88 ? 9.182 0.843 4.134 1.00 96.94 88 ASP A CA 1
ATOM 645 C C . ASP A 1 88 ? 8.916 -0.481 3.399 1.00 96.94 88 ASP A C 1
ATOM 647 O O . ASP A 1 88 ? 9.773 -0.957 2.656 1.00 96.94 88 ASP A O 1
ATOM 651 N N . ALA A 1 89 ? 7.727 -1.073 3.556 1.00 97.06 89 ALA A N 1
ATOM 652 C CA . ALA A 1 89 ? 7.372 -2.309 2.855 1.00 97.06 89 ALA A CA 1
ATOM 653 C C . ALA A 1 89 ? 7.344 -2.116 1.327 1.00 97.06 89 ALA A C 1
ATOM 655 O O . ALA A 1 89 ? 7.792 -2.983 0.570 1.00 97.06 89 ALA A O 1
ATOM 656 N N . LEU A 1 90 ? 6.845 -0.970 0.854 1.00 95.94 90 LEU A N 1
ATOM 657 C CA . LEU A 1 90 ? 6.842 -0.647 -0.570 1.00 95.94 90 LEU A CA 1
ATOM 658 C C . LEU A 1 90 ? 8.269 -0.491 -1.110 1.00 95.94 90 LEU A C 1
ATOM 660 O O . LEU A 1 90 ? 8.618 -1.141 -2.095 1.00 95.94 90 LEU A O 1
ATOM 664 N N . ASP A 1 91 ? 9.105 0.304 -0.448 1.00 93.75 91 ASP A N 1
ATOM 665 C CA . ASP A 1 91 ? 10.440 0.654 -0.939 1.00 93.75 91 ASP A CA 1
ATOM 666 C C . ASP A 1 91 ? 11.457 -0.488 -0.788 1.00 93.75 91 ASP A C 1
ATOM 668 O O . ASP A 1 91 ? 12.345 -0.661 -1.631 1.00 93.75 91 ASP A O 1
ATOM 672 N N . LEU A 1 92 ? 11.353 -1.283 0.280 1.00 94.50 92 LEU A N 1
ATOM 673 C CA . LEU A 1 92 ? 12.337 -2.319 0.600 1.00 94.50 92 LEU A CA 1
ATOM 674 C C . LEU A 1 92 ? 11.961 -3.693 0.044 1.00 94.50 92 LEU A C 1
ATOM 676 O O . LEU A 1 92 ? 12.848 -4.413 -0.425 1.00 94.50 92 LEU A O 1
ATOM 680 N N . ASP A 1 93 ? 10.676 -4.054 0.067 1.00 96.31 93 ASP A N 1
ATOM 681 C CA . ASP A 1 93 ? 10.225 -5.395 -0.313 1.00 96.31 93 ASP A CA 1
ATOM 682 C C . ASP A 1 93 ? 9.584 -5.406 -1.704 1.00 96.31 93 ASP A C 1
ATOM 684 O O . ASP A 1 93 ? 10.000 -6.182 -2.575 1.00 96.31 93 ASP A O 1
ATOM 688 N N . VAL A 1 94 ? 8.604 -4.530 -1.953 1.00 95.38 94 VAL A N 1
ATOM 689 C CA . VAL A 1 94 ? 7.849 -4.528 -3.219 1.00 95.38 94 VAL A CA 1
ATOM 690 C C . VAL A 1 94 ? 8.716 -4.039 -4.372 1.00 95.38 94 VAL A C 1
ATOM 692 O O . VAL A 1 94 ? 8.892 -4.767 -5.347 1.00 95.38 94 VAL A O 1
ATOM 695 N N . VAL A 1 95 ? 9.321 -2.856 -4.248 1.00 93.94 95 VAL A N 1
ATOM 696 C CA . VAL A 1 95 ? 10.240 -2.289 -5.247 1.00 93.94 95 VAL A CA 1
ATOM 697 C C . VAL A 1 95 ? 11.386 -3.251 -5.531 1.00 93.94 95 VAL A C 1
ATOM 699 O O . VAL A 1 95 ? 11.750 -3.478 -6.685 1.00 93.94 95 VAL A O 1
ATOM 702 N N . ARG A 1 96 ? 11.946 -3.885 -4.498 1.00 94.44 96 ARG A N 1
ATOM 703 C CA . ARG A 1 96 ? 12.982 -4.899 -4.687 1.00 94.44 96 ARG A CA 1
ATOM 704 C C . ARG A 1 96 ? 12.474 -6.078 -5.519 1.00 94.44 96 ARG A C 1
ATOM 706 O O . ARG A 1 96 ? 13.163 -6.492 -6.448 1.00 94.44 96 ARG A O 1
ATOM 713 N N . THR A 1 97 ? 11.291 -6.600 -5.210 1.00 95.12 97 THR A N 1
ATOM 714 C CA . THR A 1 97 ? 10.685 -7.723 -5.942 1.00 95.12 97 THR A CA 1
ATOM 715 C C . THR A 1 97 ? 10.401 -7.350 -7.399 1.00 95.12 97 THR A C 1
ATOM 717 O O . THR A 1 97 ? 10.755 -8.100 -8.309 1.00 95.12 97 THR A O 1
ATOM 720 N N . LEU A 1 98 ? 9.847 -6.158 -7.639 1.00 94.38 98 LEU A N 1
ATOM 721 C CA . LEU A 1 98 ? 9.659 -5.595 -8.980 1.00 94.38 98 LEU A CA 1
ATOM 722 C C . LEU A 1 98 ? 10.991 -5.507 -9.726 1.00 94.38 98 LEU A C 1
ATOM 724 O O . LEU A 1 98 ? 11.096 -5.908 -10.888 1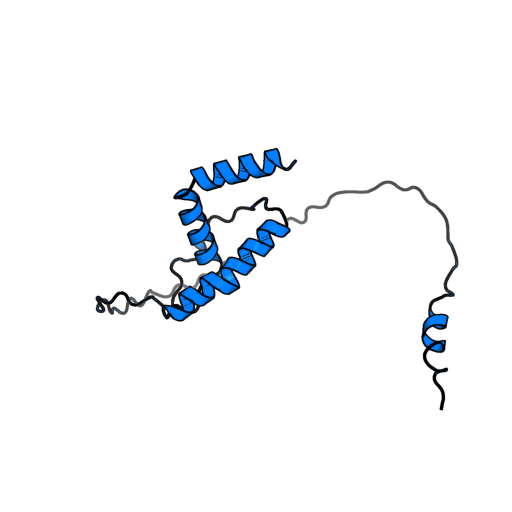.00 94.38 98 LEU A O 1
ATOM 728 N N . ARG A 1 99 ? 12.053 -5.094 -9.027 1.00 92.56 99 ARG A N 1
ATOM 729 C CA . ARG A 1 99 ? 13.384 -5.019 -9.618 1.00 92.56 99 ARG A CA 1
ATOM 730 C C . ARG A 1 99 ? 13.955 -6.385 -9.986 1.00 92.56 99 ARG A C 1
ATOM 732 O O . ARG A 1 99 ? 14.570 -6.533 -11.047 1.00 92.56 99 ARG A O 1
ATOM 739 N N . GLU A 1 100 ? 13.767 -7.386 -9.141 1.00 93.69 100 GLU A N 1
ATOM 740 C CA . GLU A 1 100 ? 14.152 -8.768 -9.437 1.00 93.69 100 GLU A CA 1
ATOM 741 C C . GLU A 1 100 ? 13.370 -9.321 -10.647 1.00 93.69 100 GLU A C 1
ATOM 743 O O . GLU A 1 100 ? 13.938 -10.061 -11.449 1.00 93.69 100 GLU A O 1
ATOM 748 N N . ALA A 1 101 ? 12.122 -8.879 -10.843 1.00 91.62 101 ALA A N 1
ATOM 749 C CA . ALA A 1 101 ? 11.276 -9.212 -11.993 1.00 91.62 101 ALA A CA 1
ATOM 750 C C . ALA A 1 101 ? 11.581 -8.412 -13.278 1.00 91.62 101 ALA A C 1
ATOM 752 O O . ALA A 1 101 ? 10.951 -8.645 -14.305 1.00 91.62 101 ALA A O 1
ATOM 753 N N . GLY A 1 102 ? 12.549 -7.492 -13.247 1.00 89.69 102 GLY A N 1
ATOM 754 C CA . GLY A 1 102 ? 12.927 -6.677 -14.407 1.00 89.69 102 GLY A CA 1
ATOM 755 C C . GLY A 1 102 ? 12.115 -5.392 -14.588 1.00 89.69 102 GLY A C 1
ATOM 756 O O . GLY A 1 102 ? 12.497 -4.577 -15.418 1.00 89.69 102 GLY A O 1
ATOM 757 N N . VAL A 1 103 ? 11.094 -5.150 -13.763 1.00 89.94 103 VAL A N 1
ATOM 758 C CA . VAL A 1 103 ? 10.345 -3.887 -13.752 1.00 89.94 103 VAL A CA 1
ATOM 759 C C . VAL A 1 103 ? 11.229 -2.787 -13.171 1.00 89.94 103 VAL A C 1
ATOM 761 O O . VAL A 1 103 ? 11.917 -2.986 -12.162 1.00 89.94 103 VAL A O 1
ATOM 764 N N . ARG A 1 104 ? 11.279 -1.644 -13.845 1.00 84.31 104 ARG A N 1
ATOM 765 C CA . ARG A 1 104 ? 12.009 -0.446 -13.428 1.00 84.31 104 ARG A CA 1
ATOM 766 C C . ARG A 1 104 ? 11.090 0.756 -13.623 1.00 84.31 104 ARG A C 1
ATOM 768 O O . ARG A 1 104 ? 10.219 0.711 -14.479 1.00 84.31 104 ARG A O 1
ATOM 775 N N . ASN A 1 105 ? 11.348 1.827 -12.875 1.00 86.00 105 ASN A N 1
ATOM 776 C CA . ASN A 1 105 ? 10.600 3.091 -12.941 1.00 86.00 105 ASN A CA 1
ATOM 777 C C . ASN A 1 105 ? 9.158 2.986 -12.430 1.00 86.00 105 ASN A C 1
ATOM 779 O O . ASN A 1 105 ? 8.263 3.663 -12.921 1.00 86.00 105 ASN A O 1
ATOM 783 N N . GLU A 1 106 ? 8.954 2.159 -11.411 1.00 87.50 106 GLU A N 1
ATOM 784 C CA . GLU A 1 106 ? 7.704 2.085 -10.675 1.00 87.50 106 GLU A CA 1
ATOM 785 C C . GLU A 1 106 ? 7.330 3.443 -10.065 1.00 87.50 106 GLU A C 1
ATOM 787 O O . GLU A 1 106 ? 8.092 4.050 -9.307 1.00 87.50 106 GLU A O 1
ATOM 792 N N . GLU A 1 107 ? 6.136 3.930 -10.390 1.00 91.19 107 GLU A N 1
ATOM 793 C CA . GLU A 1 107 ? 5.648 5.201 -9.873 1.00 91.19 107 GLU A CA 1
ATOM 794 C C . GLU A 1 107 ? 4.848 4.995 -8.584 1.00 91.19 107 GLU A C 1
ATOM 796 O O . GLU A 1 107 ? 4.061 4.055 -8.444 1.00 91.19 107 GLU A O 1
ATOM 801 N N . LYS A 1 108 ? 4.965 5.935 -7.633 1.00 90.38 108 LYS A N 1
ATOM 802 C CA . LYS A 1 108 ? 4.282 5.835 -6.326 1.00 90.38 108 LYS A CA 1
ATOM 803 C C . LYS A 1 108 ? 2.763 5.653 -6.468 1.00 90.38 108 LYS A C 1
ATOM 805 O O . LYS A 1 108 ? 2.136 4.990 -5.644 1.00 90.38 108 LYS A O 1
ATOM 810 N N . ARG A 1 109 ? 2.168 6.205 -7.533 1.00 91.06 109 ARG A N 1
ATOM 811 C CA . ARG A 1 109 ? 0.740 6.042 -7.850 1.00 91.06 109 ARG A CA 1
ATOM 812 C C . ARG A 1 109 ? 0.361 4.591 -8.147 1.00 91.06 109 ARG A C 1
ATOM 814 O O . ARG A 1 109 ? -0.676 4.149 -7.667 1.00 91.06 109 ARG A O 1
ATOM 821 N N . GLU A 1 110 ? 1.200 3.855 -8.871 1.00 93.38 110 GLU A N 1
ATOM 822 C CA . GLU A 1 110 ? 0.959 2.451 -9.219 1.00 93.38 110 GLU A CA 1
ATOM 823 C C . GLU A 1 110 ? 1.070 1.563 -7.986 1.00 93.38 110 GLU A C 1
ATOM 825 O O . GLU A 1 110 ? 0.239 0.682 -7.777 1.00 93.38 110 GLU A O 1
ATOM 830 N N . LEU A 1 111 ? 2.052 1.846 -7.126 1.00 94.00 111 LEU A N 1
ATOM 831 C CA . LEU A 1 111 ? 2.221 1.143 -5.857 1.00 94.00 111 LEU A CA 1
ATOM 832 C C . LEU A 1 111 ? 1.005 1.344 -4.946 1.00 94.00 111 LEU A C 1
ATOM 834 O O . LEU A 1 111 ? 0.453 0.374 -4.431 1.00 94.00 111 LEU A O 1
ATOM 838 N N . HIS A 1 112 ? 0.538 2.585 -4.779 1.00 94.00 112 HIS A N 1
ATOM 839 C CA . HIS A 1 112 ? -0.650 2.869 -3.971 1.00 94.00 112 HIS A CA 1
ATOM 840 C C . HIS A 1 112 ? -1.916 2.219 -4.537 1.00 94.00 112 HIS A C 1
ATOM 842 O O . HIS A 1 112 ? -2.718 1.664 -3.790 1.00 94.00 112 HIS A O 1
ATOM 848 N N . ASP A 1 113 ? -2.102 2.274 -5.851 1.00 94.44 113 ASP A N 1
ATOM 849 C CA . ASP A 1 113 ? -3.233 1.648 -6.528 1.00 94.44 113 ASP A CA 1
ATOM 850 C C . ASP A 1 113 ? -3.198 0.111 -6.391 1.00 94.44 113 ASP A C 1
ATOM 852 O O . ASP A 1 113 ? -4.214 -0.500 -6.054 1.00 94.44 113 ASP A O 1
ATOM 856 N N . ALA A 1 114 ? -2.024 -0.517 -6.513 1.00 95.50 114 ALA A N 1
ATOM 857 C CA . ALA A 1 114 ? -1.848 -1.943 -6.241 1.00 95.50 114 ALA A CA 1
ATOM 858 C C . ALA A 1 114 ? -2.180 -2.304 -4.783 1.00 95.50 114 ALA A C 1
ATOM 860 O O . ALA A 1 114 ? -2.904 -3.272 -4.548 1.00 95.50 114 ALA A O 1
ATOM 861 N N . VAL A 1 115 ? -1.729 -1.500 -3.812 1.00 95.88 115 VAL A N 1
ATOM 862 C CA . VAL A 1 115 ? -2.079 -1.675 -2.391 1.00 95.88 115 VAL A CA 1
ATOM 863 C C . VAL A 1 115 ? -3.592 -1.630 -2.193 1.00 95.88 115 VAL A C 1
ATOM 865 O O . VAL A 1 115 ? -4.140 -2.488 -1.506 1.00 95.88 115 VAL A O 1
ATOM 868 N N . LEU A 1 116 ? -4.286 -0.674 -2.817 1.00 94.94 116 LEU A N 1
ATOM 869 C CA . LEU A 1 116 ? -5.741 -0.561 -2.708 1.00 94.94 116 LEU A CA 1
ATOM 870 C C . LEU A 1 116 ? -6.469 -1.763 -3.319 1.00 94.94 116 LEU A C 1
ATOM 872 O O . LEU A 1 116 ? -7.460 -2.214 -2.745 1.00 94.94 116 LEU A O 1
ATOM 876 N N . ARG A 1 117 ? -5.986 -2.306 -4.445 1.00 95.69 117 ARG A N 1
ATOM 877 C CA . ARG A 1 117 ? -6.557 -3.528 -5.037 1.00 95.69 117 ARG A CA 1
ATOM 878 C C . ARG A 1 117 ? -6.371 -4.739 -4.130 1.00 95.69 117 ARG A C 1
ATOM 880 O O . ARG A 1 117 ? -7.347 -5.421 -3.847 1.00 95.69 117 ARG A O 1
ATOM 887 N N . VAL A 1 118 ? -5.160 -4.954 -3.613 1.00 97.06 118 VAL A N 1
ATOM 888 C CA . VAL A 1 118 ? -4.886 -6.052 -2.671 1.00 97.06 118 VAL A CA 1
ATOM 889 C C . VAL A 1 118 ? -5.740 -5.901 -1.411 1.00 97.06 118 VAL A C 1
ATOM 891 O O . VAL A 1 118 ? -6.385 -6.848 -0.983 1.00 97.06 118 VAL A O 1
ATOM 894 N N . ALA A 1 119 ? -5.835 -4.699 -0.847 1.00 95.62 119 ALA A N 1
ATOM 895 C CA . ALA A 1 119 ? -6.691 -4.434 0.305 1.00 95.62 119 ALA A CA 1
ATOM 896 C C . ALA A 1 119 ? -8.176 -4.745 0.016 1.00 95.62 119 ALA A C 1
ATOM 898 O O . ALA A 1 119 ? -8.872 -5.301 0.865 1.00 95.62 119 ALA A O 1
ATOM 899 N N . ALA A 1 120 ? -8.666 -4.421 -1.185 1.00 96.88 120 ALA A N 1
ATOM 900 C CA . ALA A 1 120 ? -10.036 -4.722 -1.596 1.00 96.88 120 ALA A CA 1
ATOM 901 C C . ALA A 1 120 ? -10.300 -6.229 -1.768 1.00 96.88 120 ALA A C 1
ATOM 903 O O . ALA A 1 120 ? -11.418 -6.673 -1.503 1.00 96.88 120 ALA A O 1
ATOM 904 N N . ASP A 1 121 ? -9.285 -7.000 -2.166 1.00 97.81 121 ASP A N 1
ATOM 905 C CA . ASP A 1 121 ? -9.360 -8.460 -2.299 1.00 97.81 121 ASP A CA 1
ATOM 906 C C . ASP A 1 121 ? -9.262 -9.189 -0.944 1.00 97.81 121 ASP A C 1
ATOM 908 O O . ASP A 1 121 ? -9.688 -10.339 -0.827 1.00 97.81 121 ASP A O 1
ATOM 912 N N . HIS A 1 122 ? -8.770 -8.507 0.098 1.00 97.50 122 HIS A N 1
ATOM 913 C CA . HIS A 1 122 ? -8.576 -9.043 1.450 1.00 97.50 122 HIS A CA 1
ATOM 914 C C . HIS A 1 122 ? -9.378 -8.265 2.524 1.00 97.50 122 HIS A C 1
ATOM 916 O O . HIS A 1 122 ? -8.811 -7.787 3.512 1.00 97.50 122 HIS A O 1
ATOM 922 N N . PRO A 1 123 ? -10.715 -8.130 2.391 1.00 96.75 123 PRO A N 1
ATOM 923 C CA . PRO A 1 123 ? -11.516 -7.303 3.297 1.00 96.75 123 PRO A CA 1
ATOM 924 C C . PRO A 1 123 ? -11.592 -7.864 4.725 1.00 96.75 123 PRO A C 1
ATOM 926 O O . PRO A 1 123 ? -11.709 -7.095 5.683 1.00 96.75 123 PRO A O 1
ATOM 929 N N . ASP A 1 124 ? -11.521 -9.188 4.879 1.00 97.94 124 ASP A N 1
ATOM 930 C CA . ASP A 1 124 ? -11.584 -9.846 6.186 1.00 97.94 124 ASP A CA 1
ATOM 931 C C . ASP A 1 124 ? -10.350 -9.511 7.037 1.00 97.94 124 ASP A C 1
ATOM 933 O O . ASP A 1 124 ? -10.490 -9.186 8.214 1.00 97.94 124 ASP A O 1
ATOM 937 N N . GLU A 1 125 ? -9.158 -9.469 6.433 1.00 97.62 125 GLU A N 1
ATOM 938 C CA . GLU A 1 125 ? -7.913 -9.097 7.122 1.00 97.62 125 GLU A CA 1
ATOM 939 C C . GLU A 1 125 ? -7.967 -7.652 7.642 1.00 97.62 125 GLU A C 1
ATOM 941 O O . GLU A 1 125 ? -7.538 -7.364 8.761 1.00 97.62 125 GLU A O 1
ATOM 946 N N . ILE A 1 126 ? -8.581 -6.739 6.881 1.00 96.69 126 ILE A N 1
ATOM 947 C CA . ILE A 1 126 ? -8.814 -5.357 7.325 1.00 96.69 126 ILE A CA 1
ATOM 948 C C . ILE A 1 126 ? -9.778 -5.331 8.516 1.00 96.69 126 ILE A C 1
ATOM 950 O O . ILE A 1 126 ? -9.548 -4.619 9.499 1.00 96.69 126 ILE A O 1
ATOM 954 N N . ALA A 1 127 ? -10.868 -6.100 8.448 1.00 97.50 127 ALA A N 1
ATOM 955 C CA . ALA A 1 127 ? -11.839 -6.180 9.532 1.00 97.50 127 ALA A CA 1
ATOM 956 C C . ALA A 1 127 ? -11.219 -6.762 10.812 1.00 97.50 127 ALA A C 1
ATOM 958 O O . ALA A 1 127 ? -11.539 -6.304 11.913 1.00 97.50 127 ALA A O 1
ATOM 959 N N . GLU A 1 128 ? -10.338 -7.751 10.685 1.00 97.62 128 GLU A N 1
ATOM 960 C CA . GLU A 1 128 ? -9.580 -8.327 11.794 1.00 97.62 128 GLU A CA 1
ATOM 961 C C . GLU A 1 128 ? -8.596 -7.319 12.391 1.00 97.62 128 GLU A C 1
ATOM 963 O O . GLU A 1 128 ? -8.610 -7.123 13.606 1.00 97.62 128 GLU A O 1
ATOM 968 N N . ALA A 1 129 ? -7.830 -6.603 11.562 1.00 95.25 129 ALA A N 1
ATOM 969 C CA . ALA A 1 129 ? -6.893 -5.578 12.021 1.00 95.25 129 ALA A CA 1
ATOM 970 C C . ALA A 1 129 ? -7.591 -4.470 12.833 1.00 95.25 129 ALA A C 1
ATOM 972 O O . ALA A 1 129 ? -7.105 -4.060 13.887 1.00 95.25 129 ALA A O 1
ATOM 973 N N . VAL A 1 130 ? -8.777 -4.023 12.400 1.00 96.38 130 VAL A N 1
ATOM 974 C CA . VAL A 1 130 ? -9.578 -3.039 13.153 1.00 96.38 130 VAL A CA 1
ATOM 975 C C . VAL A 1 130 ? -10.075 -3.614 14.482 1.00 96.38 130 VAL A C 1
ATOM 977 O O . VAL A 1 130 ? -10.113 -2.906 15.490 1.00 96.38 130 VAL A O 1
ATOM 980 N N . GLN A 1 131 ? -10.491 -4.881 14.501 1.00 97.56 131 GLN A N 1
ATOM 981 C CA . GLN A 1 131 ? -10.929 -5.540 15.732 1.00 97.56 131 GLN A CA 1
ATOM 982 C C . GLN A 1 131 ? -9.783 -5.741 16.721 1.00 97.56 131 GLN A C 1
ATOM 984 O O . GLN A 1 131 ? -10.024 -5.640 17.921 1.00 97.56 131 GLN A O 1
ATOM 989 N N . GLU A 1 132 ? -8.580 -6.048 16.238 1.00 96.50 132 GLU A N 1
ATOM 990 C CA . GLU A 1 132 ? -7.381 -6.171 17.068 1.00 96.50 132 GLU A CA 1
ATOM 991 C C . GLU A 1 132 ? -7.004 -4.824 17.677 1.00 96.50 132 GLU A C 1
ATOM 993 O O . GLU A 1 132 ? -6.931 -4.717 18.896 1.00 96.50 132 GLU A O 1
ATOM 998 N N . ALA A 1 133 ? -6.915 -3.769 16.862 1.00 92.81 133 ALA A N 1
ATOM 999 C CA . ALA A 1 133 ? -6.593 -2.429 17.351 1.00 92.81 133 ALA A CA 1
ATOM 1000 C C . ALA A 1 133 ? -7.546 -1.975 18.474 1.00 92.81 133 ALA A C 1
ATOM 1002 O O . ALA A 1 133 ? -7.117 -1.430 19.482 1.00 92.81 133 ALA A O 1
ATOM 1003 N N . ARG A 1 134 ? -8.846 -2.285 18.355 1.00 94.75 134 ARG A N 1
ATOM 1004 C CA . ARG A 1 134 ? -9.846 -1.984 19.397 1.00 94.75 134 ARG A CA 1
ATOM 1005 C C . ARG A 1 134 ? -9.732 -2.825 20.668 1.00 94.75 134 ARG A C 1
ATOM 1007 O O . ARG A 1 134 ? -10.389 -2.496 21.650 1.00 94.75 134 ARG A O 1
ATOM 1014 N N . ARG A 1 135 ? -9.031 -3.958 20.626 1.00 94.81 135 ARG A N 1
ATOM 1015 C CA . ARG A 1 135 ? -8.757 -4.797 21.802 1.00 94.81 135 ARG A CA 1
ATOM 1016 C C . ARG A 1 135 ? -7.498 -4.347 22.539 1.00 94.81 135 ARG A C 1
ATOM 1018 O O . ARG A 1 135 ? -7.366 -4.663 23.719 1.00 94.81 135 ARG A O 1
ATOM 1025 N N . GLU A 1 136 ? -6.599 -3.659 21.843 1.00 88.19 136 GLU A N 1
ATOM 1026 C CA . GLU A 1 136 ? -5.353 -3.112 22.386 1.00 88.19 136 GLU A CA 1
ATOM 1027 C C . GLU A 1 136 ? -5.530 -1.728 23.042 1.00 88.19 136 GLU A C 1
ATOM 1029 O O . GLU A 1 136 ? -4.711 -1.365 23.890 1.00 88.19 136 GLU A O 1
ATOM 1034 N N . ASP A 1 137 ? -6.591 -0.992 22.681 1.00 66.62 137 ASP A N 1
ATOM 1035 C CA . ASP A 1 137 ? -7.040 0.267 23.313 1.00 66.62 137 ASP A CA 1
ATOM 1036 C C . ASP A 1 137 ? -7.797 0.046 24.643 1.00 66.62 137 ASP A C 1
ATOM 1038 O O . ASP A 1 137 ? -7.554 0.821 25.603 1.00 66.62 137 ASP A O 1
#

InterPro domains:
  IPR058276 Protein of unknown function DUF7970 [PF25925] (68-134)

Organism: NCBI:txid1407499

Foldseek 3Di:
DPPPPPVVVVVPPDDDDDDDDDDDDDDDDDDDPDDDDDDDDDDDDDDPPDDDPDDPDPDDDQDDPDDPVPDDDDDDPDDPVVVVVLVCCCVPPVQVVCVVVVHDDDDPRNSVVVVVVVCVVPVVVVVVVVVVVVVVD

Radius of gyration: 28.56 Å; chains: 1; bounding box: 60×58×64 Å

pLDDT: mean 73.34, std 21.93, range [38.19, 97.94]

Sequence (137 aa):
MGFDDLEAAEQSRADRDDESSGGDVEPPETEPDATRSTDADDAASDPAVDGAADSSGSETSDEPAFEYDDVKQAPLYARPEAWAALEDALDLDVVRTLREAGVRNEEKRELHDAVLRVAADHPDEIAEAVQEARRED